Protein AF-A0A098EW86-F1 (afdb_monomer_lite)

Radius of gyration: 26.18 Å; chains: 1; bounding box: 49×59×63 Å

Sequence (153 aa):
MLSRKDEMKNWLLNEVCKADPGCDKKIRELILADKKLVKKINEIFYTYNPMNDIKKSIMDFLTENKIIIRTCKECGKKNVISSDDILEASCEDCLQPLLKRQVQKKTVSFHKESQENYEGKKCIYCGSPVAPFSNMVCPRCYQSNSLYSIRFT

Secondary structure (DSSP, 8-state):
---HHHHHHHHIIIIISTT-HHHHHHHHHHHHH-HHHHHHHHHHHTSSSTHHHHHHHHHHHHHHTTEEEEE-TTT--EEEEESTTTTT-B-TTT--BSS----------------------B-TTT--B--TT--S--TTT-----TT-----

Foldseek 3Di:
DDDPVRVLLCCCCCVVVVNAVVSSVVLVVVCVVPPVLVVVLVVLVPDDPSNVVNVVSSVVVCVVQQWDWFQAPPPRDIDTDHPVCLQPDADPPPRHRSDDPPPPPPPPPPDDDDPPPPPADAAPPPRHGDHPPPQAADPPPRHGPHPPPDDDD

Structure (mmCIF, N/CA/C/O backbone):
data_AF-A0A098EW86-F1
#
_entry.id   AF-A0A098EW86-F1
#
loop_
_atom_site.group_PDB
_atom_site.id
_atom_site.type_symbol
_atom_site.label_atom_id
_atom_site.label_alt_id
_atom_site.label_comp_id
_atom_site.label_asym_id
_atom_site.label_entity_id
_atom_site.label_seq_id
_atom_site.pdbx_PDB_ins_code
_atom_site.Cartn_x
_atom_site.Cartn_y
_atom_site.Cartn_z
_atom_site.occupancy
_atom_site.B_iso_or_equiv
_atom_site.auth_seq_id
_atom_site.auth_comp_id
_atom_site.auth_asym_id
_atom_site.auth_atom_id
_atom_site.pdbx_PDB_model_num
ATOM 1 N N . MET A 1 1 ? 21.375 -16.141 -2.638 1.00 55.19 1 MET A N 1
ATOM 2 C CA . MET A 1 1 ? 20.932 -14.781 -3.020 1.00 55.19 1 MET A CA 1
ATOM 3 C C . MET A 1 1 ? 19.434 -14.829 -3.265 1.00 55.19 1 MET A C 1
ATOM 5 O O . MET A 1 1 ? 18.997 -15.739 -3.957 1.00 55.19 1 MET A O 1
ATOM 9 N N . LEU A 1 2 ? 18.657 -13.917 -2.676 1.00 64.88 2 LEU A N 1
ATOM 10 C CA . LEU A 1 2 ? 17.241 -13.759 -3.032 1.00 64.88 2 LEU A CA 1
ATOM 11 C C . LEU A 1 2 ? 17.153 -13.251 -4.475 1.00 64.88 2 LEU A C 1
ATOM 13 O O . LEU A 1 2 ? 17.960 -12.412 -4.879 1.00 64.88 2 LEU A O 1
ATOM 17 N N . SER A 1 3 ? 16.204 -13.760 -5.262 1.00 83.88 3 SER A N 1
ATOM 18 C CA . SER A 1 3 ? 15.961 -13.182 -6.584 1.00 83.88 3 SER A CA 1
ATOM 19 C C . SER A 1 3 ? 15.426 -11.752 -6.428 1.00 83.88 3 SER A C 1
ATOM 21 O O . SER A 1 3 ? 14.778 -11.441 -5.429 1.00 83.88 3 SER A O 1
ATOM 23 N N . ARG A 1 4 ? 15.624 -10.878 -7.427 1.00 79.25 4 ARG A N 1
ATOM 24 C CA . ARG A 1 4 ? 15.053 -9.509 -7.413 1.00 79.25 4 ARG A CA 1
ATOM 25 C C . ARG A 1 4 ? 13.536 -9.516 -7.180 1.00 79.25 4 ARG A C 1
ATOM 27 O O . ARG A 1 4 ? 12.986 -8.645 -6.512 1.00 79.25 4 ARG A O 1
ATOM 34 N N . LYS A 1 5 ? 12.858 -10.543 -7.703 1.00 82.06 5 LYS A N 1
ATOM 35 C CA . LYS A 1 5 ? 11.430 -10.779 -7.480 1.00 82.06 5 LYS A CA 1
ATOM 36 C C . LYS A 1 5 ? 11.139 -11.031 -6.002 1.00 82.06 5 LYS A C 1
ATOM 38 O O . LYS A 1 5 ? 10.199 -10.448 -5.472 1.00 82.06 5 LYS A O 1
ATOM 43 N N . ASP A 1 6 ? 11.930 -11.867 -5.339 1.00 86.12 6 ASP A N 1
ATOM 44 C CA . ASP A 1 6 ? 11.746 -12.171 -3.918 1.00 86.12 6 ASP A CA 1
ATOM 45 C C . ASP A 1 6 ? 12.105 -10.980 -3.030 1.00 86.12 6 ASP A C 1
ATOM 47 O O . ASP A 1 6 ? 11.426 -10.742 -2.037 1.00 86.12 6 ASP A O 1
ATOM 51 N N . GLU A 1 7 ? 13.096 -10.176 -3.417 1.00 87.75 7 GLU A N 1
ATOM 52 C CA . GLU A 1 7 ? 13.424 -8.927 -2.727 1.00 87.75 7 GLU A CA 1
ATOM 53 C C . GLU A 1 7 ? 12.248 -7.940 -2.759 1.00 87.75 7 GLU A C 1
ATOM 55 O O . GLU A 1 7 ? 11.857 -7.409 -1.721 1.00 87.75 7 GLU A O 1
ATOM 60 N N . MET A 1 8 ? 11.625 -7.746 -3.926 1.00 88.19 8 MET A N 1
ATOM 61 C CA . MET A 1 8 ? 10.454 -6.876 -4.062 1.00 88.19 8 MET A CA 1
ATOM 62 C C . MET A 1 8 ? 9.258 -7.397 -3.262 1.00 88.19 8 MET A C 1
ATOM 64 O O . MET A 1 8 ? 8.591 -6.625 -2.573 1.00 88.19 8 MET A O 1
ATOM 68 N N . LYS A 1 9 ? 9.008 -8.712 -3.317 1.00 88.94 9 LYS A N 1
ATOM 69 C CA . LYS A 1 9 ? 7.946 -9.353 -2.534 1.00 88.94 9 LYS A CA 1
ATOM 70 C C . LYS A 1 9 ? 8.167 -9.183 -1.033 1.00 88.94 9 LYS A C 1
ATOM 72 O O . LYS A 1 9 ? 7.233 -8.820 -0.325 1.00 88.94 9 LYS A O 1
ATOM 77 N N . ASN A 1 10 ? 9.387 -9.439 -0.564 1.00 91.00 10 ASN A N 1
ATOM 78 C CA . ASN A 1 10 ? 9.746 -9.321 0.844 1.00 91.00 10 ASN A CA 1
ATOM 79 C C . ASN A 1 10 ? 9.660 -7.877 1.317 1.00 91.00 10 ASN A C 1
ATOM 81 O O . ASN A 1 10 ? 9.143 -7.627 2.400 1.00 91.00 10 ASN A O 1
ATOM 85 N N . TRP A 1 11 ? 10.124 -6.925 0.510 1.00 94.06 11 TRP A N 1
ATOM 86 C CA . TRP A 1 11 ? 9.995 -5.511 0.831 1.00 94.06 11 TRP A CA 1
ATOM 87 C C . TRP A 1 11 ? 8.524 -5.100 0.974 1.00 94.06 11 TRP A C 1
ATOM 89 O O . TRP A 1 11 ? 8.156 -4.528 1.996 1.00 94.06 11 TRP 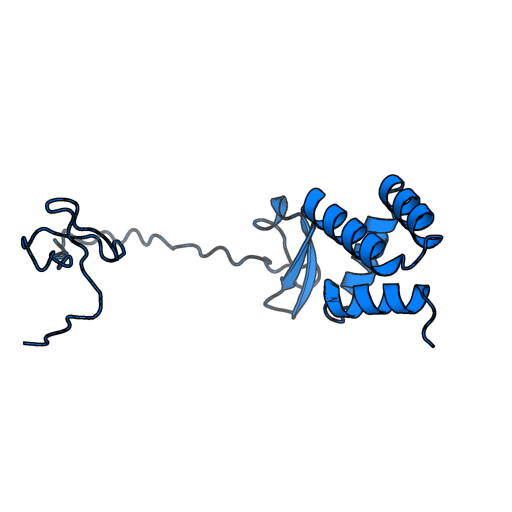A O 1
ATOM 99 N N . LEU A 1 12 ? 7.664 -5.435 0.007 1.00 92.88 12 LEU A N 1
ATOM 100 C CA . LEU A 1 12 ? 6.255 -5.039 0.058 1.00 92.88 12 LEU A CA 1
ATOM 101 C C . LEU A 1 12 ? 5.534 -5.657 1.265 1.00 92.88 12 LEU A C 1
ATOM 103 O O . LEU A 1 12 ? 4.820 -4.960 1.989 1.00 92.88 12 LEU A O 1
ATOM 107 N N . LEU A 1 13 ? 5.769 -6.946 1.523 1.00 92.31 13 LEU A N 1
ATOM 108 C CA . LEU A 1 13 ? 5.166 -7.647 2.651 1.00 92.31 13 LEU A CA 1
ATOM 109 C C . LEU A 1 13 ? 5.649 -7.080 3.992 1.00 92.31 13 LEU A C 1
ATOM 111 O O . LEU A 1 13 ? 4.830 -6.785 4.862 1.00 92.31 13 LEU A O 1
ATOM 115 N N . ASN A 1 14 ? 6.960 -6.918 4.171 1.00 91.62 14 ASN A N 1
ATOM 116 C CA . ASN A 1 14 ? 7.539 -6.594 5.475 1.00 91.62 14 ASN A CA 1
ATOM 117 C C . ASN A 1 14 ? 7.545 -5.092 5.767 1.00 91.62 14 ASN A C 1
ATOM 119 O O . ASN A 1 14 ? 7.206 -4.687 6.877 1.00 91.62 14 ASN A O 1
ATOM 123 N N . GLU A 1 15 ? 7.878 -4.253 4.786 1.00 91.12 15 GLU A N 1
ATOM 124 C CA . GLU A 1 15 ? 8.030 -2.814 5.010 1.00 91.12 15 GLU A CA 1
ATOM 125 C C . GLU A 1 15 ? 6.717 -2.056 4.869 1.00 91.12 15 GLU A C 1
ATOM 127 O O . GLU A 1 15 ? 6.406 -1.222 5.723 1.00 91.12 15 GLU A O 1
ATOM 132 N N . VAL A 1 16 ? 5.935 -2.365 3.832 1.00 90.69 16 VAL A N 1
ATOM 133 C CA . VAL A 1 16 ? 4.685 -1.652 3.527 1.00 90.69 16 VAL A CA 1
ATOM 134 C C . VAL A 1 16 ? 3.514 -2.298 4.260 1.00 90.69 16 VAL A C 1
ATOM 136 O O . VAL A 1 16 ? 2.810 -1.643 5.025 1.00 90.69 16 VAL A O 1
ATOM 139 N N . CYS A 1 17 ? 3.344 -3.610 4.099 1.00 90.06 17 CYS A N 1
ATOM 140 C CA . CYS A 1 17 ? 2.213 -4.343 4.670 1.00 90.06 17 CYS A CA 1
ATOM 141 C C . CYS A 1 17 ? 2.456 -4.796 6.118 1.00 90.06 17 CYS A C 1
ATOM 143 O O . CYS A 1 17 ? 1.547 -5.335 6.753 1.00 90.06 17 CYS A O 1
ATOM 145 N N . LYS A 1 18 ? 3.659 -4.577 6.670 1.00 90.69 18 LYS A N 1
ATOM 146 C CA . LYS A 1 18 ? 4.059 -4.949 8.041 1.00 90.69 18 LYS A CA 1
ATOM 147 C C . LYS A 1 18 ? 3.735 -6.412 8.387 1.00 90.69 18 LYS A C 1
ATOM 149 O O . LYS A 1 18 ? 3.107 -6.672 9.412 1.00 90.69 18 LYS A O 1
ATOM 154 N N . ALA A 1 19 ? 4.107 -7.334 7.500 1.00 89.50 19 ALA A N 1
ATOM 155 C CA . ALA A 1 19 ? 3.892 -8.781 7.588 1.00 89.50 19 ALA A CA 1
ATOM 156 C C . ALA A 1 19 ? 2.415 -9.238 7.594 1.00 89.50 19 ALA A C 1
ATOM 158 O O . ALA A 1 19 ? 2.096 -10.276 8.164 1.00 89.50 19 ALA A O 1
ATOM 159 N N . ASP A 1 20 ? 1.506 -8.487 6.958 1.00 89.62 20 ASP A N 1
ATOM 160 C CA . ASP A 1 20 ? 0.118 -8.921 6.722 1.00 89.62 20 ASP A CA 1
ATOM 161 C C . ASP A 1 20 ? -0.057 -9.423 5.271 1.00 89.62 20 ASP A C 1
ATOM 163 O O . ASP A 1 20 ? -0.022 -8.609 4.339 1.00 89.62 20 ASP A O 1
ATOM 167 N N . PRO A 1 21 ? -0.250 -10.741 5.051 1.00 89.69 21 PRO A N 1
ATOM 168 C CA . PRO A 1 21 ? -0.402 -11.310 3.710 1.00 89.69 21 PRO A CA 1
ATOM 169 C C . PRO A 1 21 ? -1.676 -10.867 2.979 1.00 89.69 21 PRO A C 1
ATOM 171 O O . PRO A 1 21 ? -1.682 -10.778 1.751 1.00 89.69 21 PRO A O 1
ATOM 174 N N . GLY A 1 22 ? -2.761 -10.587 3.709 1.00 90.00 22 GLY A N 1
ATOM 175 C CA . GLY A 1 22 ? -4.012 -10.111 3.118 1.00 90.00 22 GLY A CA 1
ATOM 176 C C . GLY A 1 22 ? -3.861 -8.693 2.571 1.00 90.00 22 GLY A C 1
ATOM 177 O O . GLY A 1 22 ? -4.331 -8.390 1.473 1.00 90.00 22 GLY A O 1
ATOM 178 N N . CYS A 1 23 ? -3.135 -7.849 3.305 1.00 91.31 23 CYS A N 1
ATOM 179 C CA . CYS A 1 23 ? -2.739 -6.520 2.854 1.00 91.31 23 CYS A CA 1
ATOM 180 C C . CYS A 1 23 ? -1.818 -6.586 1.622 1.00 91.31 23 CYS A C 1
ATOM 182 O O . CYS A 1 23 ? -2.082 -5.895 0.638 1.00 91.31 23 CYS A O 1
ATOM 184 N N . ASP A 1 24 ? -0.789 -7.446 1.634 1.00 91.94 24 ASP A N 1
ATOM 185 C CA . ASP A 1 24 ? 0.124 -7.628 0.488 1.00 91.94 24 ASP A CA 1
ATOM 186 C C . ASP A 1 24 ? -0.632 -8.036 -0.779 1.00 91.94 24 ASP A C 1
ATOM 188 O O . ASP A 1 24 ? -0.422 -7.447 -1.841 1.00 91.94 24 ASP A O 1
ATOM 192 N N . LYS A 1 25 ? -1.573 -8.980 -0.661 1.00 92.94 25 LYS A N 1
ATOM 193 C CA . LYS A 1 25 ? -2.402 -9.416 -1.788 1.00 92.94 25 LYS 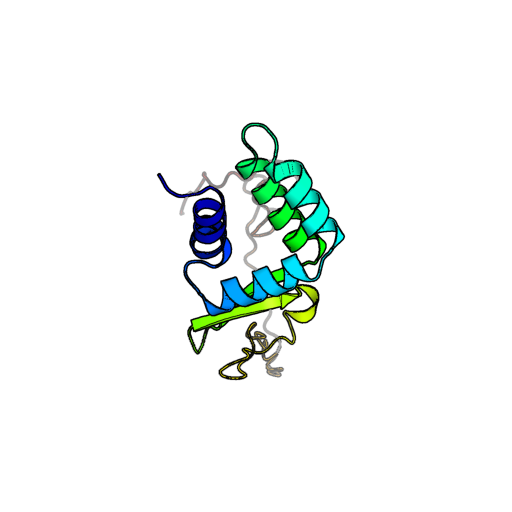A CA 1
ATOM 194 C C . LYS A 1 25 ? -3.181 -8.252 -2.409 1.00 92.94 25 LYS A C 1
ATOM 196 O O . LYS A 1 25 ? -3.093 -8.051 -3.618 1.00 92.94 25 LYS A O 1
ATOM 201 N N . LYS A 1 26 ? -3.875 -7.450 -1.597 1.00 93.25 26 LYS A N 1
ATOM 202 C CA . LYS A 1 26 ? -4.671 -6.311 -2.089 1.00 93.25 26 LYS A CA 1
ATOM 203 C C . LYS A 1 26 ? -3.831 -5.224 -2.734 1.00 93.25 26 LYS A C 1
ATOM 205 O O . LYS A 1 26 ? -4.178 -4.730 -3.800 1.00 93.25 26 LYS A O 1
ATOM 210 N N . ILE A 1 27 ? -2.714 -4.855 -2.108 1.00 93.12 27 ILE A N 1
ATOM 211 C CA . ILE A 1 27 ? -1.821 -3.839 -2.673 1.00 93.12 27 ILE A CA 1
ATOM 212 C C . ILE A 1 27 ? -1.289 -4.303 -4.033 1.00 93.12 27 ILE A C 1
ATOM 214 O O . ILE A 1 27 ? -1.233 -3.515 -4.973 1.00 93.12 27 ILE A O 1
ATOM 218 N N . ARG A 1 28 ? -0.964 -5.592 -4.185 1.00 93.62 28 ARG A N 1
ATOM 219 C CA . ARG A 1 28 ? -0.552 -6.143 -5.484 1.00 93.62 28 ARG A CA 1
ATOM 220 C C . ARG A 1 28 ? -1.663 -6.134 -6.515 1.00 93.62 28 ARG A C 1
ATOM 222 O O . ARG A 1 28 ? -1.379 -5.834 -7.667 1.00 93.62 28 ARG A O 1
ATOM 229 N N . GLU A 1 29 ? -2.892 -6.455 -6.129 1.00 94.62 29 GLU A N 1
ATOM 230 C CA . GLU A 1 29 ? -4.050 -6.367 -7.025 1.00 94.62 29 GLU A CA 1
ATOM 231 C C . GLU A 1 29 ? -4.239 -4.932 -7.537 1.00 94.62 29 GLU A C 1
ATOM 233 O O . GLU A 1 29 ? -4.400 -4.739 -8.741 1.00 94.62 29 GLU A O 1
ATOM 238 N N . LEU A 1 30 ? -4.101 -3.926 -6.664 1.00 94.00 30 LEU A N 1
ATOM 239 C CA . LEU A 1 30 ? -4.155 -2.509 -7.045 1.00 94.00 30 LEU A CA 1
ATOM 240 C C . LEU A 1 30 ? -3.017 -2.116 -7.996 1.00 94.00 30 LEU A C 1
ATOM 242 O O . LEU A 1 30 ? -3.263 -1.483 -9.020 1.00 94.00 30 LEU A O 1
ATOM 246 N N . ILE A 1 31 ? -1.781 -2.531 -7.698 1.00 93.69 31 ILE A N 1
ATOM 247 C CA . ILE A 1 31 ? -0.622 -2.274 -8.567 1.00 93.69 31 ILE A CA 1
ATOM 248 C C . ILE A 1 31 ? -0.825 -2.920 -9.942 1.00 93.69 31 ILE A C 1
ATOM 250 O O . ILE A 1 31 ? -0.576 -2.279 -10.956 1.00 93.69 3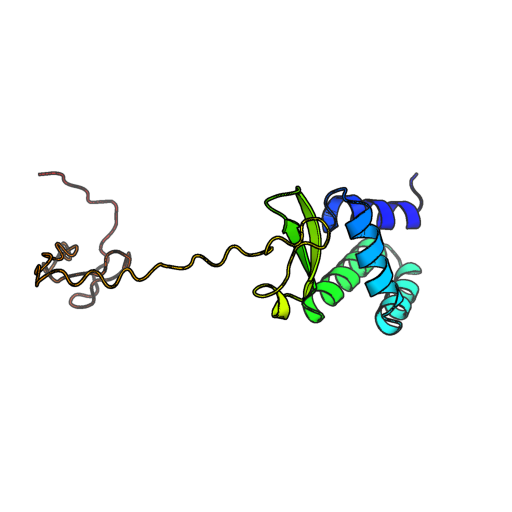1 ILE A O 1
ATOM 254 N N . LEU A 1 32 ? -1.273 -4.179 -9.992 1.00 94.06 32 LEU A N 1
ATOM 255 C CA . LEU A 1 32 ? -1.474 -4.919 -11.242 1.00 94.06 32 LEU A CA 1
ATOM 256 C C . LEU A 1 32 ? -2.639 -4.373 -12.077 1.00 94.06 32 LEU A C 1
ATOM 258 O O . LEU A 1 32 ? -2.619 -4.512 -13.302 1.00 94.06 32 LEU A O 1
ATOM 262 N N . ALA A 1 33 ? -3.635 -3.756 -11.438 1.00 94.06 33 ALA A N 1
ATOM 263 C CA . ALA A 1 33 ? -4.725 -3.079 -12.129 1.00 94.06 33 ALA A CA 1
ATOM 264 C C . ALA A 1 33 ? -4.251 -1.805 -12.856 1.00 94.06 33 ALA A C 1
ATOM 266 O O . ALA A 1 33 ? -4.761 -1.493 -13.938 1.00 94.06 33 ALA A O 1
ATOM 267 N N . ASP A 1 34 ? -3.244 -1.100 -12.326 1.00 93.94 34 ASP A N 1
ATOM 268 C CA . ASP A 1 34 ? -2.658 0.072 -12.979 1.00 93.94 34 ASP A CA 1
ATOM 269 C C . ASP A 1 34 ? -1.623 -0.323 -14.047 1.00 93.94 34 ASP A C 1
ATOM 271 O O . ASP A 1 34 ? -0.424 -0.500 -13.806 1.00 93.94 34 ASP A O 1
ATOM 275 N N . LYS A 1 35 ? -2.089 -0.401 -15.298 1.00 94.56 35 LYS A N 1
ATOM 276 C CA . LYS A 1 35 ? -1.242 -0.744 -16.451 1.00 94.56 35 LYS A CA 1
ATOM 277 C C . LYS A 1 35 ? -0.077 0.230 -16.671 1.00 94.56 35 LYS A C 1
ATOM 279 O O . LYS A 1 35 ? 0.952 -0.189 -17.204 1.00 94.56 35 LYS A O 1
ATOM 284 N N . LYS A 1 36 ? -0.220 1.514 -16.312 1.00 94.88 36 LYS A N 1
ATOM 285 C CA . LYS A 1 36 ? 0.841 2.519 -16.508 1.00 94.88 36 LYS A CA 1
ATOM 286 C C . LYS A 1 36 ? 1.967 2.291 -15.510 1.00 94.88 36 LYS A C 1
ATOM 288 O O . LYS A 1 36 ? 3.130 2.259 -15.912 1.00 94.88 36 LYS A O 1
ATOM 293 N N . LEU A 1 37 ? 1.624 2.068 -14.243 1.00 94.44 37 LEU A N 1
ATOM 294 C CA . LEU A 1 37 ? 2.587 1.724 -13.207 1.00 94.44 37 LEU A CA 1
ATOM 295 C C . LEU A 1 37 ? 3.295 0.409 -13.533 1.00 94.44 37 LEU A C 1
ATOM 297 O O . LEU A 1 37 ? 4.520 0.361 -13.480 1.00 94.44 37 LEU A O 1
ATOM 301 N N . VAL A 1 38 ? 2.558 -0.636 -13.924 1.00 93.69 38 VAL A N 1
ATOM 302 C CA . VAL A 1 38 ? 3.157 -1.930 -14.300 1.00 93.69 38 VAL A CA 1
ATOM 303 C C . VAL A 1 38 ? 4.156 -1.764 -15.442 1.00 93.69 38 VAL A C 1
ATOM 305 O O . VAL A 1 38 ? 5.265 -2.293 -15.367 1.00 93.69 38 VAL A O 1
ATOM 308 N N . LYS A 1 39 ? 3.801 -0.997 -16.481 1.00 92.44 39 LYS A N 1
ATOM 309 C CA . LYS A 1 39 ? 4.719 -0.695 -17.584 1.00 92.44 39 LYS A CA 1
ATOM 310 C C . LYS A 1 39 ? 5.984 0.011 -17.081 1.00 92.44 39 LYS A C 1
ATOM 312 O O . LYS A 1 39 ? 7.079 -0.447 -17.392 1.00 92.44 39 LYS A O 1
ATOM 317 N N . LYS A 1 40 ? 5.837 1.050 -16.253 1.00 92.00 40 LYS A N 1
ATOM 318 C CA . LYS A 1 40 ? 6.960 1.793 -15.658 1.00 92.00 40 LYS A CA 1
ATOM 319 C C . LYS A 1 40 ? 7.861 0.893 -14.804 1.00 92.00 40 LYS A C 1
ATOM 321 O O . LYS A 1 40 ? 9.078 0.946 -14.935 1.00 92.00 40 LYS A O 1
ATOM 326 N N . ILE A 1 41 ? 7.282 0.035 -13.961 1.00 92.12 41 ILE A N 1
ATOM 327 C CA . ILE A 1 41 ? 8.035 -0.930 -13.144 1.00 92.12 41 ILE A CA 1
ATOM 328 C C . ILE A 1 41 ? 8.822 -1.888 -14.039 1.00 92.12 41 ILE A C 1
ATOM 330 O O . ILE A 1 41 ? 9.997 -2.125 -13.771 1.00 92.12 41 ILE A O 1
ATOM 334 N N . ASN A 1 42 ? 8.206 -2.414 -15.101 1.00 90.38 42 ASN A N 1
ATOM 335 C CA . ASN A 1 42 ? 8.878 -3.317 -16.033 1.00 90.38 42 ASN A CA 1
ATOM 336 C C . ASN A 1 42 ? 10.041 -2.631 -16.759 1.00 90.38 42 ASN A C 1
ATOM 338 O O . ASN A 1 42 ? 11.098 -3.236 -16.890 1.00 90.38 42 ASN A O 1
ATOM 342 N N . GLU A 1 43 ? 9.879 -1.377 -17.189 1.00 90.69 43 GLU A N 1
ATOM 343 C CA . GLU A 1 43 ? 10.959 -0.590 -17.802 1.00 90.69 43 GLU A CA 1
ATOM 344 C C . GLU A 1 43 ? 12.130 -0.389 -16.829 1.00 90.69 43 GLU A C 1
ATOM 346 O O . GLU A 1 43 ? 13.282 -0.632 -17.190 1.00 90.69 43 GLU A O 1
ATOM 351 N N . ILE A 1 44 ? 11.838 -0.029 -15.574 1.00 91.62 44 ILE A N 1
ATOM 352 C CA . ILE A 1 44 ? 12.857 0.141 -14.531 1.00 91.62 44 ILE A CA 1
ATOM 353 C C . ILE A 1 44 ? 13.525 -1.196 -14.199 1.00 91.62 44 ILE A C 1
ATOM 355 O O . ILE A 1 44 ? 14.724 -1.233 -13.976 1.00 91.62 44 ILE A O 1
ATOM 359 N N . PHE A 1 45 ? 12.800 -2.315 -14.188 1.00 88.50 45 PHE A N 1
ATOM 360 C CA . PHE A 1 45 ? 13.331 -3.614 -13.759 1.00 88.50 45 PHE A CA 1
ATOM 361 C C . PHE A 1 45 ? 14.587 -4.066 -14.529 1.00 88.50 45 PHE A C 1
ATOM 363 O O . PHE A 1 45 ? 15.425 -4.793 -13.979 1.00 88.50 45 PHE A O 1
ATOM 370 N N . TYR A 1 46 ? 14.735 -3.615 -15.778 1.00 83.25 46 TYR A N 1
ATOM 371 C CA . TYR A 1 46 ? 15.876 -3.919 -16.641 1.00 83.25 46 TYR A CA 1
ATOM 372 C C . TYR A 1 46 ? 17.060 -2.942 -16.506 1.00 83.25 46 TYR A C 1
ATOM 374 O O . TYR A 1 46 ? 18.084 -3.154 -17.154 1.00 83.25 46 TYR A O 1
ATOM 382 N N . THR A 1 47 ? 16.974 -1.908 -15.663 1.00 86.06 47 THR A N 1
ATOM 383 C CA . THR A 1 47 ? 18.058 -0.932 -15.454 1.00 86.06 47 THR A CA 1
ATOM 384 C C . THR A 1 47 ? 19.081 -1.388 -14.400 1.00 86.06 47 THR A C 1
ATOM 386 O O . THR A 1 47 ? 18.942 -2.432 -13.749 1.00 86.06 47 THR A O 1
ATOM 389 N N . TYR A 1 48 ? 20.162 -0.613 -14.244 1.00 76.19 48 TYR A N 1
ATOM 390 C CA . TYR A 1 48 ? 21.171 -0.833 -13.208 1.00 76.19 48 TYR A CA 1
ATOM 391 C C . TYR A 1 48 ? 20.657 -0.340 -11.845 1.00 76.19 48 TYR A C 1
ATOM 393 O O . TYR A 1 48 ? 20.343 0.834 -11.689 1.00 76.19 48 TYR A O 1
ATOM 401 N N . ASN A 1 49 ? 20.607 -1.238 -10.856 1.00 78.25 49 ASN A N 1
ATOM 402 C CA . ASN A 1 49 ? 20.066 -1.003 -9.507 1.00 78.25 49 ASN A CA 1
ATOM 403 C C . ASN A 1 49 ? 18.577 -0.564 -9.457 1.00 78.25 49 ASN A C 1
ATOM 405 O O . ASN A 1 49 ? 18.242 0.483 -8.904 1.00 78.25 49 ASN A O 1
ATOM 409 N N . PRO A 1 50 ? 17.652 -1.393 -9.972 1.00 87.12 50 PRO A N 1
ATOM 410 C CA . PRO A 1 50 ? 16.268 -0.990 -10.232 1.00 87.12 50 PRO A CA 1
A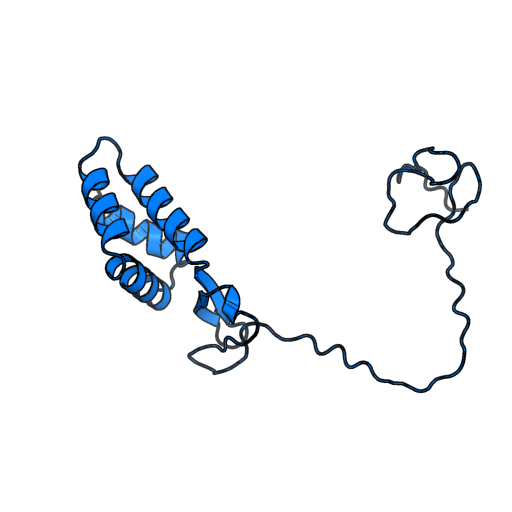TOM 411 C C . PRO A 1 50 ? 15.397 -0.871 -8.971 1.00 87.12 50 PRO A C 1
ATOM 413 O O . PRO A 1 50 ? 14.305 -0.306 -9.001 1.00 87.12 50 PRO A O 1
ATOM 416 N N . MET A 1 51 ? 15.844 -1.441 -7.847 1.00 89.62 51 MET A N 1
ATOM 417 C CA . MET A 1 51 ? 14.986 -1.660 -6.682 1.00 89.62 51 MET A CA 1
ATOM 418 C C . MET A 1 51 ? 14.520 -0.361 -6.030 1.00 89.62 51 MET A C 1
ATOM 420 O O . MET A 1 51 ? 13.358 -0.268 -5.645 1.00 89.62 51 MET A O 1
ATOM 424 N N . ASN A 1 52 ? 15.387 0.644 -5.912 1.00 91.19 52 ASN A N 1
ATOM 425 C CA . ASN A 1 52 ? 15.018 1.906 -5.269 1.00 91.19 52 ASN A CA 1
ATOM 426 C C . ASN A 1 52 ? 13.969 2.674 -6.083 1.00 91.19 52 ASN A C 1
ATOM 428 O O . ASN A 1 52 ? 12.994 3.169 -5.520 1.00 91.19 52 ASN A O 1
ATOM 432 N N . ASP A 1 53 ? 14.120 2.694 -7.405 1.00 92.12 53 ASP A N 1
ATOM 433 C CA . ASP A 1 53 ? 13.211 3.402 -8.306 1.00 92.12 53 ASP A CA 1
ATOM 434 C C . ASP A 1 53 ? 11.849 2.705 -8.425 1.00 92.12 53 ASP A C 1
ATOM 436 O O . ASP A 1 53 ? 10.810 3.371 -8.490 1.00 92.12 53 ASP A O 1
ATOM 440 N N . ILE A 1 54 ? 11.828 1.366 -8.380 1.00 92.75 54 ILE A N 1
ATOM 441 C CA . ILE A 1 54 ? 10.582 0.590 -8.301 1.00 92.75 54 ILE A CA 1
ATOM 442 C C . ILE A 1 54 ? 9.862 0.874 -6.982 1.00 92.75 54 ILE A C 1
ATOM 444 O O . ILE A 1 54 ? 8.672 1.190 -6.995 1.00 92.75 54 ILE A O 1
ATOM 448 N N . LYS A 1 55 ? 10.575 0.800 -5.847 1.00 94.50 55 LYS A N 1
ATOM 449 C CA . LYS A 1 55 ? 10.008 1.088 -4.519 1.00 94.50 55 LYS A CA 1
ATOM 450 C C . LYS A 1 55 ? 9.401 2.485 -4.481 1.00 94.50 55 LYS A C 1
ATOM 452 O O . LYS A 1 55 ? 8.259 2.638 -4.056 1.00 94.50 55 LYS A O 1
ATOM 457 N N . LYS A 1 56 ? 10.136 3.481 -4.983 1.00 94.62 56 LYS A N 1
ATOM 458 C CA . LYS A 1 56 ? 9.656 4.859 -5.095 1.00 94.62 56 LYS A CA 1
ATOM 459 C C . LYS A 1 56 ? 8.403 4.944 -5.967 1.00 94.62 56 LYS A C 1
ATOM 461 O O . LYS A 1 56 ? 7.399 5.465 -5.510 1.00 94.62 56 LYS A O 1
ATOM 466 N N . SER A 1 57 ? 8.417 4.345 -7.158 1.00 93.81 57 SER A N 1
ATOM 467 C CA . SER A 1 57 ? 7.261 4.367 -8.067 1.00 93.81 57 SER A CA 1
ATOM 468 C C . SER A 1 57 ? 6.001 3.744 -7.455 1.00 93.81 57 SER A C 1
ATOM 470 O O . SER A 1 57 ? 4.906 4.251 -7.676 1.00 93.81 57 SER A O 1
ATOM 472 N N . ILE A 1 58 ? 6.142 2.669 -6.672 1.00 94.25 58 ILE A N 1
ATOM 473 C CA . ILE A 1 58 ? 5.018 2.053 -5.952 1.00 94.25 58 ILE A CA 1
ATOM 474 C C . ILE A 1 58 ? 4.513 2.978 -4.837 1.00 94.25 58 ILE A C 1
ATOM 476 O O . ILE A 1 58 ? 3.308 3.163 -4.703 1.00 94.25 58 ILE A O 1
ATOM 480 N N . MET A 1 59 ? 5.408 3.570 -4.042 1.00 95.06 59 MET A N 1
ATOM 481 C CA . MET A 1 59 ? 5.016 4.476 -2.955 1.00 95.06 59 MET A CA 1
ATOM 482 C C . MET A 1 59 ? 4.361 5.762 -3.469 1.00 95.06 59 MET A C 1
ATOM 484 O O . MET A 1 59 ? 3.372 6.212 -2.886 1.00 95.06 59 MET A O 1
ATOM 488 N N . ASP A 1 60 ? 4.871 6.314 -4.570 1.00 95.44 60 ASP A N 1
ATOM 489 C CA . ASP A 1 60 ? 4.287 7.467 -5.255 1.00 95.44 60 ASP A CA 1
ATOM 490 C C . ASP A 1 60 ? 2.865 7.121 -5.718 1.00 95.44 60 ASP A C 1
ATOM 492 O O . ASP A 1 60 ? 1.925 7.826 -5.365 1.00 95.44 60 ASP A O 1
ATOM 496 N N . PHE A 1 61 ? 2.671 5.970 -6.377 1.00 95.62 61 PHE A N 1
ATOM 497 C CA . PHE A 1 61 ? 1.343 5.496 -6.783 1.00 95.62 61 PHE A CA 1
ATOM 498 C C . PHE A 1 61 ? 0.366 5.368 -5.608 1.00 95.62 61 PHE A C 1
ATOM 500 O O . PHE A 1 61 ? -0.776 5.821 -5.710 1.00 95.62 61 PHE A O 1
ATOM 507 N N . LEU A 1 62 ? 0.791 4.763 -4.493 1.00 93.19 62 LEU A N 1
ATOM 508 C CA . LEU A 1 62 ? -0.063 4.630 -3.309 1.00 93.19 62 LEU A CA 1
ATOM 509 C C . LEU A 1 62 ? -0.451 6.004 -2.752 1.00 93.19 62 LEU A C 1
ATOM 511 O O . LEU A 1 62 ? -1.601 6.206 -2.374 1.00 93.19 62 LEU A O 1
ATOM 515 N N . THR A 1 63 ? 0.482 6.955 -2.750 1.00 92.75 63 THR A N 1
ATOM 516 C CA . THR A 1 63 ? 0.252 8.320 -2.258 1.00 92.75 63 THR A CA 1
ATOM 517 C C . THR A 1 63 ? -0.676 9.108 -3.183 1.00 92.75 63 THR A C 1
ATOM 519 O O . THR A 1 63 ? -1.629 9.724 -2.712 1.00 92.75 63 THR A O 1
ATOM 522 N N . GLU A 1 64 ? -0.444 9.055 -4.496 1.00 93.00 64 GLU A N 1
ATOM 523 C CA . GLU A 1 64 ? -1.250 9.733 -5.521 1.00 93.00 64 GLU A CA 1
ATOM 524 C C . GLU A 1 64 ? -2.697 9.231 -5.537 1.00 93.00 64 GLU A C 1
ATOM 526 O O . GLU A 1 64 ? -3.630 10.026 -5.641 1.00 93.00 64 GLU A O 1
ATOM 531 N N . ASN A 1 65 ? -2.894 7.922 -5.359 1.00 91.19 65 ASN A N 1
ATOM 532 C CA . ASN A 1 65 ? -4.221 7.309 -5.252 1.00 91.19 65 ASN A CA 1
ATOM 533 C C . ASN A 1 65 ? -4.789 7.361 -3.830 1.00 91.19 65 ASN A C 1
ATOM 535 O O . ASN A 1 65 ? -5.828 6.758 -3.564 1.00 91.19 65 ASN A O 1
ATOM 539 N N . LYS A 1 66 ? -4.111 8.063 -2.911 1.00 92.12 66 LYS A N 1
ATOM 540 C CA . LYS A 1 66 ? -4.528 8.238 -1.518 1.00 92.12 66 LYS A CA 1
ATOM 541 C C . LYS A 1 66 ? -4.786 6.918 -0.782 1.00 92.12 66 LYS A C 1
ATOM 543 O O . LYS A 1 66 ? -5.599 6.854 0.136 1.00 92.12 66 LYS A O 1
ATOM 548 N N . ILE A 1 67 ? -4.103 5.848 -1.170 1.00 92.00 67 ILE A N 1
ATOM 549 C CA . ILE A 1 67 ? -4.257 4.527 -0.569 1.00 92.00 67 ILE A CA 1
ATOM 550 C C . ILE A 1 67 ? -3.513 4.510 0.765 1.00 92.00 67 ILE A C 1
ATOM 552 O O . ILE A 1 67 ? -2.305 4.740 0.830 1.00 92.00 6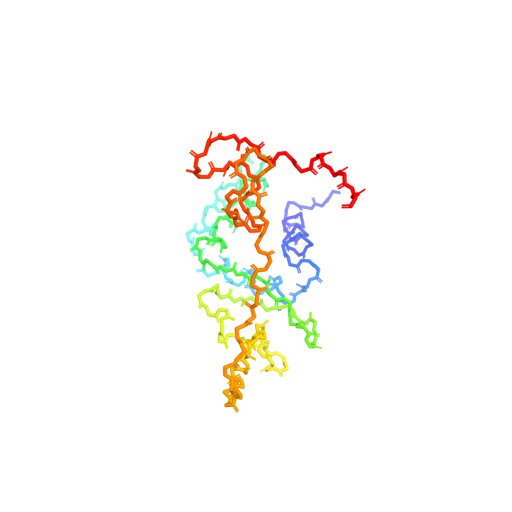7 ILE A O 1
ATOM 556 N N . ILE A 1 68 ? -4.227 4.182 1.838 1.00 91.81 68 ILE A N 1
ATOM 557 C CA . ILE A 1 68 ? -3.680 4.049 3.186 1.00 91.81 68 ILE A CA 1
ATOM 558 C C . ILE A 1 68 ? -3.957 2.655 3.750 1.00 91.81 68 ILE A C 1
ATOM 560 O O . ILE A 1 68 ? -4.960 2.010 3.441 1.00 91.81 68 ILE A O 1
ATOM 564 N N . ILE A 1 69 ? -3.062 2.195 4.624 1.00 92.31 69 ILE A N 1
ATOM 565 C CA . ILE A 1 69 ? -3.211 0.929 5.345 1.00 92.31 69 ILE A CA 1
ATOM 566 C C . ILE A 1 69 ? -3.576 1.247 6.793 1.00 92.31 69 ILE A C 1
ATOM 568 O O . ILE A 1 69 ? -2.785 1.840 7.529 1.00 92.31 69 ILE A O 1
ATOM 572 N N . ARG A 1 70 ? -4.772 0.836 7.226 1.00 89.56 70 ARG A N 1
ATOM 573 C CA . ARG A 1 70 ? -5.272 1.062 8.587 1.00 89.56 70 ARG A CA 1
ATOM 574 C C . ARG A 1 70 ? -5.522 -0.261 9.304 1.00 89.56 70 ARG A C 1
ATOM 576 O O . ARG A 1 70 ? -6.368 -1.062 8.913 1.00 89.56 70 ARG A O 1
ATOM 583 N N . THR A 1 71 ? -4.828 -0.464 10.416 1.00 90.69 71 THR A N 1
ATOM 584 C CA . THR A 1 71 ? -5.101 -1.563 11.348 1.00 90.69 71 THR A CA 1
ATOM 585 C C . THR A 1 71 ? -6.412 -1.320 12.097 1.00 90.69 71 THR A C 1
ATOM 587 O O . THR A 1 71 ? -6.572 -0.275 12.736 1.00 90.69 71 THR A O 1
ATOM 590 N N . CYS A 1 72 ? -7.341 -2.272 12.053 1.00 88.25 72 CYS A N 1
ATOM 591 C CA . CYS A 1 72 ? -8.543 -2.251 12.875 1.00 88.25 72 CYS A CA 1
ATOM 592 C C . CYS A 1 72 ? -8.161 -2.390 14.351 1.00 88.25 72 CYS A C 1
ATOM 594 O O . CYS A 1 72 ? -7.390 -3.274 14.716 1.00 88.25 72 CYS A O 1
ATOM 596 N N . LYS A 1 73 ? -8.698 -1.518 15.209 1.00 88.88 73 LYS A N 1
ATOM 597 C CA . LYS A 1 73 ? -8.390 -1.539 16.648 1.00 88.88 73 LYS A CA 1
ATOM 598 C C . LYS A 1 73 ? -9.046 -2.704 17.390 1.00 88.88 73 LYS A C 1
ATOM 600 O O . LYS A 1 73 ? -8.580 -3.041 18.467 1.00 88.88 73 LYS A O 1
ATOM 605 N N . GLU A 1 74 ? -10.103 -3.280 16.824 1.00 88.75 74 GLU A N 1
ATOM 606 C CA . GLU A 1 74 ? -10.898 -4.321 17.481 1.00 88.75 74 GLU A CA 1
ATOM 607 C C . GLU A 1 74 ? -10.372 -5.724 17.147 1.00 88.75 74 GLU A C 1
ATOM 609 O O . GLU A 1 74 ? -10.105 -6.508 18.048 1.00 88.75 74 GLU A O 1
ATOM 614 N N . CYS A 1 75 ? -10.156 -6.036 15.861 1.00 87.81 75 CYS A N 1
ATOM 615 C CA . CYS A 1 75 ? -9.681 -7.361 15.431 1.00 87.81 75 CYS A CA 1
ATOM 616 C C . CYS A 1 75 ? -8.206 -7.407 14.993 1.00 87.81 75 CYS A C 1
ATOM 618 O O . CYS A 1 75 ? -7.699 -8.475 14.670 1.00 87.81 75 CYS A O 1
ATOM 620 N N . GLY A 1 76 ? -7.508 -6.268 14.919 1.00 85.94 76 GLY A N 1
ATOM 621 C CA . GLY A 1 76 ? -6.102 -6.208 14.492 1.00 85.94 76 GLY A CA 1
ATOM 622 C C . GLY A 1 76 ? -5.853 -6.382 12.985 1.00 85.94 76 GLY A C 1
ATOM 623 O O . GLY A 1 76 ? -4.726 -6.177 12.537 1.00 85.94 76 GLY A O 1
ATOM 624 N N . LYS A 1 77 ? -6.875 -6.700 12.178 1.00 88.56 77 LYS A N 1
ATOM 625 C CA . LYS A 1 77 ? -6.749 -6.847 10.715 1.00 88.56 77 LYS A CA 1
ATOM 626 C C . LYS A 1 77 ? -6.342 -5.531 10.052 1.00 88.56 77 LYS A C 1
ATOM 628 O O . LYS A 1 77 ? -6.879 -4.474 10.401 1.00 88.56 77 LYS A O 1
ATOM 633 N N . LYS A 1 78 ? -5.445 -5.572 9.063 1.00 90.44 78 LYS A N 1
ATOM 634 C CA . LYS A 1 78 ? -5.111 -4.393 8.250 1.00 90.44 78 LYS A CA 1
ATOM 635 C C . LYS A 1 78 ? -6.064 -4.252 7.070 1.00 90.44 78 LYS A C 1
ATOM 637 O O . LYS A 1 78 ? -6.342 -5.206 6.350 1.00 90.44 78 LYS A O 1
ATOM 642 N N . ASN A 1 79 ? -6.557 -3.037 6.875 1.00 90.62 79 ASN A N 1
ATOM 643 C CA . ASN A 1 79 ? -7.500 -2.688 5.822 1.00 90.62 79 ASN A CA 1
ATOM 644 C C . ASN A 1 79 ? -6.813 -1.696 4.885 1.00 90.62 79 ASN A C 1
ATOM 646 O O . ASN A 1 79 ? -6.193 -0.739 5.351 1.00 90.62 79 ASN A O 1
ATOM 650 N N . VAL A 1 80 ? -6.903 -1.956 3.585 1.00 93.12 80 VAL A N 1
ATOM 651 C CA . VAL A 1 80 ? -6.388 -1.081 2.528 1.00 93.12 80 VAL A CA 1
ATOM 652 C C . VAL A 1 80 ? -7.566 -0.242 2.058 1.00 93.12 80 VAL A C 1
ATOM 654 O O . VAL A 1 80 ? -8.525 -0.802 1.537 1.00 93.12 80 VAL A O 1
ATOM 657 N N . ILE A 1 81 ? -7.528 1.065 2.300 1.00 92.56 81 ILE A N 1
ATOM 658 C CA . ILE A 1 81 ? -8.650 1.975 2.035 1.00 92.56 81 ILE A CA 1
ATOM 659 C C . ILE A 1 81 ? -8.149 3.264 1.384 1.00 92.56 81 ILE A C 1
ATOM 661 O O . ILE A 1 81 ? -6.976 3.611 1.526 1.00 92.56 81 ILE A O 1
ATOM 665 N N . SER A 1 82 ? -9.034 3.990 0.704 1.00 90.75 82 SER A N 1
ATOM 666 C CA . SER A 1 82 ? -8.756 5.372 0.308 1.00 90.75 82 SER A CA 1
ATOM 667 C C . SER A 1 82 ? -8.770 6.277 1.541 1.00 90.75 82 SER A C 1
ATOM 669 O O . SER A 1 82 ? -9.587 6.098 2.449 1.00 90.75 82 SER A O 1
ATOM 671 N N . SER A 1 83 ? -7.886 7.272 1.584 1.00 86.94 83 SER A N 1
ATOM 672 C CA . SER A 1 83 ? -7.883 8.271 2.652 1.00 86.94 83 SER A CA 1
ATOM 673 C C . SER A 1 83 ? -9.154 9.107 2.652 1.00 86.94 83 SER A C 1
ATOM 675 O O . SER A 1 83 ? -9.553 9.583 3.710 1.00 86.94 83 SER A O 1
ATOM 677 N N . ASP A 1 84 ? -9.776 9.290 1.485 1.00 87.69 84 ASP A N 1
ATOM 678 C CA . ASP A 1 84 ? -11.019 10.054 1.355 1.00 87.69 84 ASP A CA 1
ATOM 679 C C . ASP A 1 84 ? -12.177 9.351 2.090 1.00 87.69 84 ASP A C 1
ATOM 681 O O . ASP A 1 84 ? -13.009 10.009 2.710 1.00 87.69 84 ASP A O 1
ATOM 685 N N . ASP A 1 85 ? -12.149 8.016 2.150 1.00 87.62 85 ASP A N 1
ATOM 686 C CA . ASP A 1 85 ? -13.200 7.202 2.768 1.00 87.62 85 ASP A CA 1
ATOM 687 C C . ASP A 1 85 ? -12.939 6.907 4.255 1.00 87.62 85 ASP A C 1
ATOM 689 O O . ASP A 1 85 ? -13.723 6.221 4.911 1.00 87.62 85 ASP A O 1
ATOM 693 N N . ILE A 1 86 ? -11.845 7.410 4.841 1.00 85.81 86 ILE A N 1
ATOM 694 C CA . ILE A 1 86 ? -11.390 7.001 6.185 1.00 85.81 86 ILE A CA 1
ATOM 695 C C . ILE A 1 86 ? -12.434 7.221 7.293 1.00 85.81 86 ILE A C 1
ATOM 697 O O . ILE A 1 86 ? -12.452 6.490 8.285 1.00 85.81 86 ILE A O 1
ATOM 701 N N . LEU A 1 87 ? -13.292 8.234 7.144 1.00 84.25 87 LEU A N 1
ATOM 702 C CA . LEU A 1 87 ? -14.315 8.604 8.129 1.00 84.25 87 LEU A CA 1
ATOM 703 C C . LEU A 1 87 ? -15.527 7.666 8.138 1.00 84.25 87 LEU A C 1
ATOM 705 O O . LEU A 1 87 ? -16.296 7.687 9.106 1.00 84.25 87 LEU A O 1
ATOM 709 N N . GLU A 1 88 ? -15.715 6.907 7.062 1.00 87.19 88 GLU A N 1
ATOM 710 C CA . GLU A 1 88 ? -16.853 6.010 6.831 1.00 87.19 88 GLU A CA 1
ATOM 711 C C . GLU A 1 88 ? -16.403 4.547 6.714 1.00 87.19 88 GLU A C 1
ATOM 713 O O . GLU A 1 88 ? -17.190 3.624 6.933 1.00 87.19 88 GLU A O 1
ATOM 718 N N . ALA A 1 89 ? -15.115 4.329 6.445 1.00 88.25 89 ALA A N 1
ATOM 719 C CA . ALA A 1 89 ? -14.530 3.016 6.288 1.00 88.25 89 ALA A CA 1
ATOM 720 C C . ALA A 1 89 ? -14.690 2.161 7.553 1.00 88.25 89 ALA A C 1
ATOM 722 O O . ALA A 1 89 ? -14.320 2.533 8.675 1.00 88.25 89 ALA A O 1
ATOM 723 N N . SER A 1 90 ? -15.199 0.956 7.330 1.00 90.56 90 SER A N 1
ATOM 724 C CA . SER A 1 90 ? -15.375 -0.077 8.344 1.00 90.56 90 SER A CA 1
ATOM 725 C C . SER A 1 90 ? -14.416 -1.229 8.082 1.00 90.56 90 SER A C 1
ATOM 727 O O . SER A 1 90 ? -13.990 -1.464 6.952 1.00 90.56 90 SER A O 1
ATOM 729 N N . CYS A 1 91 ? -14.029 -1.937 9.137 1.00 90.56 91 CYS A N 1
ATOM 730 C CA . CYS A 1 91 ? -13.178 -3.103 8.991 1.00 90.56 91 CYS A CA 1
ATOM 731 C C . CYS A 1 91 ? -13.920 -4.198 8.230 1.00 90.56 91 CYS A C 1
ATOM 733 O O . CYS A 1 91 ? -15.027 -4.564 8.601 1.00 90.56 91 CYS A O 1
ATOM 735 N N . GLU A 1 92 ? -13.280 -4.791 7.233 1.00 88.94 92 GLU A N 1
ATOM 736 C CA . GLU A 1 92 ? -13.917 -5.834 6.424 1.00 88.94 92 GLU A CA 1
ATOM 737 C C . GLU A 1 92 ? -14.186 -7.142 7.180 1.00 88.94 92 GLU A C 1
ATOM 739 O O . GLU A 1 92 ? -14.930 -7.980 6.691 1.00 88.94 92 GLU A O 1
ATOM 744 N N . ASP A 1 93 ? -13.546 -7.351 8.335 1.00 90.25 93 ASP A N 1
ATOM 745 C CA . ASP A 1 93 ? -13.746 -8.556 9.154 1.00 90.25 93 ASP A CA 1
ATOM 746 C C . ASP A 1 93 ? -14.867 -8.377 10.168 1.00 90.25 93 ASP A C 1
ATOM 748 O O . ASP A 1 93 ? -15.839 -9.120 10.194 1.00 90.25 93 ASP A O 1
ATOM 752 N N . CYS A 1 94 ? -14.706 -7.380 11.040 1.00 90.38 94 CYS A N 1
ATOM 753 C CA . CYS A 1 94 ? -15.567 -7.199 12.200 1.00 90.38 94 CYS A CA 1
ATOM 754 C C . CYS A 1 94 ? -16.592 -6.079 12.011 1.00 90.38 94 CYS A C 1
ATOM 756 O O . CYS A 1 94 ? -17.345 -5.794 12.939 1.00 90.38 94 CYS A O 1
ATOM 758 N N . LEU A 1 95 ? -16.590 -5.417 10.846 1.00 91.69 95 LEU A N 1
ATOM 759 C CA . LEU A 1 95 ? -17.484 -4.313 10.472 1.00 91.69 95 LEU A CA 1
ATOM 760 C C . LEU A 1 95 ? -17.422 -3.096 11.407 1.00 91.69 95 LEU A C 1
ATOM 762 O O . LEU A 1 95 ? -18.215 -2.169 11.284 1.00 91.69 95 LEU A O 1
ATOM 766 N N . GLN A 1 96 ? -16.455 -3.064 12.326 1.00 89.44 96 GLN A N 1
ATOM 767 C CA . GLN A 1 96 ? -16.264 -1.945 13.238 1.00 89.44 96 GLN A CA 1
ATOM 768 C C . GLN A 1 96 ? -15.628 -0.755 12.507 1.00 89.44 96 GLN A C 1
ATOM 770 O O . GLN A 1 96 ? -14.736 -0.965 11.677 1.00 89.44 96 GLN A O 1
ATOM 775 N N . PRO A 1 97 ? -16.014 0.492 12.830 1.00 88.25 97 PRO A N 1
ATOM 776 C CA . PRO A 1 97 ? -15.422 1.680 12.226 1.00 88.25 97 PRO A CA 1
ATOM 777 C C . PRO A 1 97 ? -13.902 1.721 12.422 1.00 88.25 97 PRO A C 1
ATOM 779 O O . PRO A 1 97 ? -13.398 1.574 13.541 1.00 88.25 97 PRO A O 1
ATOM 782 N N . LEU A 1 98 ? -13.154 1.967 11.344 1.00 86.81 98 LEU A N 1
ATOM 783 C CA . LEU A 1 98 ? -11.688 2.054 11.407 1.00 86.81 98 LEU A CA 1
ATOM 784 C C . LEU A 1 98 ? -11.216 3.331 12.107 1.00 86.81 98 LEU A C 1
ATOM 786 O O . LEU A 1 98 ? -10.147 3.353 12.731 1.00 86.81 98 LEU A O 1
ATOM 790 N N . LEU A 1 99 ? -12.042 4.375 12.060 1.00 84.44 99 LEU A N 1
ATOM 791 C CA . LEU A 1 99 ? -11.891 5.577 12.856 1.00 84.44 99 LEU A CA 1
ATOM 792 C C . LEU A 1 99 ? -13.026 5.640 13.882 1.00 84.44 99 LEU A C 1
ATOM 794 O O . LEU A 1 99 ? -14.194 5.801 13.535 1.00 84.44 99 LEU A O 1
ATOM 798 N N . LYS A 1 100 ? -12.690 5.555 15.175 1.00 68.56 100 LYS A N 1
ATOM 799 C CA . LYS A 1 100 ? -13.655 5.886 16.228 1.00 68.56 100 LYS A CA 1
ATOM 800 C C . LYS A 1 100 ? -13.936 7.382 16.116 1.00 68.56 100 LYS A C 1
ATOM 802 O O . LYS A 1 100 ? -13.082 8.182 16.499 1.00 68.56 100 LYS A O 1
ATOM 807 N N . ARG A 1 101 ? -15.107 7.765 15.593 1.00 59.97 101 ARG A N 1
ATOM 808 C CA . ARG A 1 101 ? -15.613 9.130 15.765 1.00 59.97 101 ARG A CA 1
ATOM 809 C C . ARG A 1 101 ? -15.673 9.353 17.271 1.00 59.97 101 ARG A C 1
ATOM 811 O O . ARG A 1 101 ? -16.476 8.719 17.954 1.00 59.97 101 ARG A O 1
ATOM 818 N N . GLN A 1 102 ? -14.800 10.205 17.807 1.00 53.00 102 GLN A N 1
ATOM 819 C CA . GLN A 1 102 ? -15.070 10.782 19.113 1.00 53.00 102 GLN A CA 1
ATOM 820 C C . GLN A 1 102 ? -16.321 11.623 18.912 1.00 53.00 102 GLN A C 1
ATOM 822 O O . GLN A 1 102 ? -16.260 12.768 18.474 1.00 53.00 102 GLN A O 1
ATOM 827 N N . VAL A 1 103 ? -17.477 11.020 19.175 1.00 49.09 103 VAL A N 1
ATOM 828 C CA . VAL A 1 103 ? -18.669 11.783 19.484 1.00 49.09 103 VAL A CA 1
ATOM 829 C C . VAL A 1 103 ? -18.276 12.511 20.757 1.00 49.09 103 VAL A C 1
ATOM 831 O O . VAL A 1 103 ? -18.365 11.956 21.851 1.00 49.09 103 VAL A O 1
ATOM 834 N N . GLN A 1 104 ? -17.767 13.738 20.621 1.00 46.16 104 GLN A N 1
ATOM 835 C CA . GLN A 1 104 ? -17.950 14.714 21.672 1.00 46.16 104 GLN A CA 1
ATOM 836 C C . GLN A 1 104 ? -19.459 14.751 21.839 1.00 46.16 104 GLN A C 1
ATOM 838 O O . GLN A 1 104 ? -20.175 15.394 21.069 1.00 46.16 104 GLN A O 1
ATOM 843 N N . LYS A 1 105 ? -19.961 13.963 22.792 1.00 43.16 105 LYS A N 1
ATOM 844 C CA . LYS A 1 105 ? -21.250 14.224 23.388 1.00 43.16 105 LYS A CA 1
ATOM 845 C C . LYS A 1 105 ? -21.075 15.638 23.913 1.00 43.16 105 LYS A C 1
ATOM 847 O O . LYS A 1 105 ? -20.524 15.836 24.989 1.00 43.16 105 LYS A O 1
ATOM 852 N N . LYS A 1 106 ? -21.479 16.628 23.115 1.00 41.19 106 LYS A N 1
ATOM 853 C CA . LYS A 1 106 ? -21.954 17.894 23.638 1.00 41.19 106 LYS A CA 1
ATOM 854 C C . LYS A 1 106 ? -23.160 17.494 24.472 1.00 41.19 106 LYS A C 1
ATOM 856 O O . LYS A 1 106 ? -24.290 17.502 23.999 1.00 41.19 106 LYS A O 1
ATOM 861 N N . THR A 1 107 ? -22.901 17.016 25.685 1.00 39.91 107 THR A N 1
ATOM 862 C CA . THR A 1 107 ? -23.844 17.130 26.775 1.00 39.91 107 THR A CA 1
ATOM 863 C C . THR A 1 107 ? -24.135 18.612 26.824 1.00 3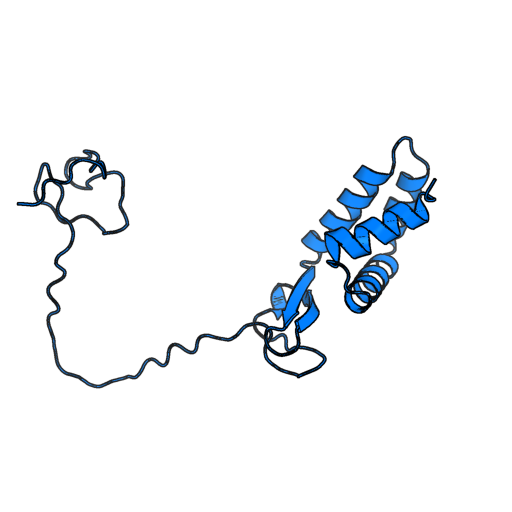9.91 107 THR A C 1
ATOM 865 O O . THR A 1 107 ? -23.332 19.407 27.298 1.00 39.91 107 THR A O 1
ATOM 868 N N . VAL A 1 108 ? -25.263 18.982 26.225 1.00 44.09 108 VAL A N 1
ATOM 869 C CA . VAL A 1 108 ? -25.951 20.230 26.504 1.00 44.09 108 VAL A CA 1
ATOM 870 C C . VAL A 1 108 ? -26.447 20.080 27.940 1.00 44.09 108 VAL A C 1
ATOM 872 O O . VAL A 1 108 ? -27.616 19.822 28.200 1.00 44.09 108 VAL A O 1
ATOM 875 N N . SER A 1 109 ? -25.519 20.111 28.892 1.00 39.53 109 SER A N 1
ATOM 876 C CA . SER A 1 109 ? -25.843 20.337 30.283 1.00 39.53 109 SER A CA 1
ATOM 877 C C . SER A 1 109 ? -26.156 21.819 30.373 1.00 39.53 109 SER A C 1
ATOM 879 O O . SER A 1 109 ? -25.258 22.658 30.380 1.00 39.53 109 SER A O 1
ATOM 881 N N . PHE A 1 110 ? -27.454 22.117 30.374 1.00 43.09 110 PHE A N 1
ATOM 882 C CA . PHE A 1 110 ? -28.020 23.342 30.919 1.00 43.09 110 PHE A CA 1
ATOM 883 C C . PHE A 1 110 ? -27.521 23.486 32.365 1.00 43.09 110 PHE A C 1
ATOM 885 O O . PHE A 1 110 ? -28.172 23.058 33.312 1.00 43.09 110 PHE A O 1
ATOM 892 N N . HIS A 1 111 ? -26.334 24.051 32.544 1.00 39.75 111 HIS A N 1
ATOM 893 C CA . HIS A 1 111 ? -25.852 24.483 33.840 1.00 39.75 111 HIS A CA 1
ATOM 894 C C . HIS A 1 111 ? -25.338 25.907 33.704 1.00 39.75 111 HIS A C 1
ATOM 896 O O . HIS A 1 111 ? -24.340 26.172 33.046 1.00 39.75 111 HIS A O 1
ATOM 902 N N . LYS A 1 112 ? -26.158 26.794 34.279 1.00 40.34 112 LYS A N 1
ATOM 903 C CA . LYS A 1 112 ? -25.838 28.071 34.915 1.00 40.34 112 LYS A CA 1
ATOM 904 C C . LYS A 1 112 ? -24.411 28.564 34.700 1.00 40.34 112 LYS A C 1
ATOM 906 O O . LYS A 1 112 ? -23.472 27.939 35.173 1.00 40.34 112 LYS A O 1
ATOM 911 N N . GLU A 1 113 ? -24.332 29.745 34.092 1.00 44.06 113 GLU A N 1
ATOM 912 C CA . GLU A 1 113 ? -23.402 30.827 34.427 1.00 44.06 113 GLU A CA 1
ATOM 913 C C . GLU A 1 113 ? -22.396 30.479 35.533 1.00 44.06 113 GLU A C 1
ATOM 915 O O . GLU A 1 113 ? -22.608 30.751 36.713 1.00 44.06 113 GLU A O 1
ATOM 920 N N . SER A 1 114 ? -21.270 29.901 35.138 1.00 40.38 114 SER A N 1
ATOM 921 C CA . SER A 1 114 ? -20.040 30.013 35.899 1.00 40.38 114 SER A CA 1
ATOM 922 C C . SER A 1 114 ? -19.060 30.776 35.026 1.00 40.38 114 SER A C 1
ATOM 924 O O . SER A 1 114 ? -18.544 30.256 34.037 1.00 40.38 114 SER A O 1
ATOM 926 N N . GLN A 1 115 ? -18.845 32.041 35.386 1.00 42.00 115 GLN A N 1
ATOM 927 C CA . GLN A 1 115 ? -17.629 32.775 35.063 1.00 42.00 115 GLN A CA 1
ATOM 928 C C . GLN A 1 115 ? -16.441 31.944 35.565 1.00 42.00 115 GLN A C 1
ATOM 930 O O . GLN A 1 115 ? -16.006 32.087 36.705 1.00 42.00 115 GLN A O 1
ATOM 935 N N . GLU A 1 116 ? -15.939 31.026 34.745 1.00 42.22 116 GLU A N 1
ATOM 936 C CA . GLU A 1 116 ? -14.653 30.404 35.017 1.00 42.22 116 GLU A CA 1
ATOM 937 C C . GLU A 1 116 ? -13.582 31.456 34.745 1.00 42.22 116 GLU A C 1
ATOM 939 O O . GLU A 1 116 ? -13.328 31.855 33.606 1.00 42.22 116 GLU A O 1
ATOM 944 N N . ASN A 1 117 ? -13.007 31.946 35.843 1.00 45.56 117 ASN A N 1
ATOM 945 C CA . ASN A 1 117 ? -11.771 32.704 35.888 1.00 45.56 117 ASN A CA 1
ATOM 946 C C . ASN A 1 117 ? -10.718 31.997 35.028 1.00 45.56 117 ASN A C 1
ATOM 948 O O . ASN A 1 117 ? -10.035 31.081 35.481 1.00 45.56 117 ASN A O 1
ATOM 952 N N . TYR A 1 118 ? -10.571 32.439 33.780 1.00 48.09 118 TYR A N 1
ATOM 953 C CA . TYR A 1 118 ? -9.387 32.150 32.991 1.00 48.09 118 TYR A CA 1
ATOM 954 C C . TYR A 1 118 ? -8.213 32.817 33.714 1.00 48.09 118 TYR A C 1
ATOM 956 O O . TYR A 1 118 ? -7.919 33.996 33.500 1.00 48.09 118 TYR A O 1
ATOM 964 N N . GLU A 1 119 ? -7.518 32.067 34.568 1.00 55.00 119 GLU A N 1
ATOM 965 C CA . GLU A 1 119 ? -6.164 32.402 35.010 1.00 55.00 119 GLU A CA 1
ATOM 966 C C . GLU A 1 119 ? -5.216 32.228 33.813 1.00 55.00 119 GLU A C 1
ATOM 968 O O . GLU A 1 119 ? -4.387 31.324 33.726 1.00 55.00 119 GLU A O 1
ATOM 973 N N . GLY A 1 120 ? -5.403 33.078 32.801 1.00 59.69 120 GLY A N 1
ATOM 974 C CA . GLY A 1 120 ? -4.542 33.149 31.637 1.00 59.69 120 GLY A CA 1
ATOM 975 C C . GLY A 1 120 ? -3.137 33.530 32.081 1.00 59.69 120 GLY A C 1
ATOM 976 O O . GLY A 1 120 ? -2.956 34.466 32.866 1.00 59.69 120 GLY A O 1
ATOM 977 N N . LYS A 1 121 ? -2.132 32.817 31.561 1.00 64.50 121 LYS A N 1
ATOM 978 C CA . LYS A 1 121 ? -0.723 33.185 31.737 1.00 64.50 121 LYS A CA 1
ATOM 979 C C . LYS A 1 121 ? -0.555 34.668 31.400 1.00 64.50 121 LYS A C 1
ATOM 981 O O . LYS A 1 121 ? -1.128 35.152 30.426 1.00 64.50 121 LYS A O 1
ATOM 986 N N . LYS A 1 122 ? 0.224 35.399 32.194 1.00 74.31 122 LYS A N 1
ATOM 987 C CA . LYS A 1 122 ? 0.548 36.809 31.944 1.00 74.31 122 LYS A CA 1
ATOM 988 C C . LYS A 1 122 ? 1.996 36.923 31.481 1.00 74.31 122 LYS A C 1
ATOM 990 O O . LYS A 1 122 ? 2.853 36.158 31.911 1.00 74.31 122 LYS A O 1
ATOM 995 N N . CYS A 1 123 ? 2.269 37.873 30.596 1.00 73.81 123 CYS A N 1
ATOM 996 C CA . CYS A 1 123 ? 3.625 38.235 30.204 1.00 73.81 123 CYS A CA 1
ATOM 997 C C . CYS A 1 123 ? 4.420 38.697 31.432 1.00 73.81 123 CYS A C 1
ATOM 999 O O . CYS A 1 123 ? 3.947 39.568 32.163 1.00 73.81 123 CYS A O 1
ATOM 1001 N N . ILE A 1 124 ? 5.639 38.184 31.615 1.00 72.50 124 ILE A N 1
ATOM 1002 C CA . ILE A 1 124 ? 6.482 38.533 32.773 1.00 72.50 124 ILE A CA 1
ATOM 1003 C C . ILE A 1 124 ? 6.942 39.999 32.761 1.00 72.50 124 ILE A C 1
ATOM 1005 O O . ILE A 1 124 ? 7.246 40.555 33.808 1.00 72.50 124 ILE A O 1
ATOM 1009 N N . TYR A 1 125 ? 6.967 40.638 31.588 1.00 76.50 125 TYR A N 1
ATOM 1010 C CA . TYR A 1 125 ? 7.452 42.012 31.431 1.00 76.50 125 TYR A CA 1
ATOM 1011 C C . TYR A 1 125 ? 6.354 43.066 31.585 1.00 76.50 125 TYR A C 1
ATOM 1013 O O . TYR A 1 125 ? 6.601 44.143 32.113 1.00 76.50 125 TYR A O 1
ATOM 1021 N N . CYS A 1 126 ? 5.143 42.791 31.089 1.00 77.75 126 CYS A N 1
ATOM 1022 C CA . CYS A 1 126 ? 4.074 43.796 31.014 1.00 77.75 126 CYS A CA 1
ATOM 1023 C C . CYS A 1 126 ? 2.745 43.347 31.635 1.00 77.75 126 CYS A C 1
ATOM 1025 O O . CYS A 1 126 ? 1.738 44.040 31.486 1.00 77.75 126 CYS A O 1
ATOM 1027 N N . GLY A 1 127 ? 2.703 42.159 32.249 1.00 69.69 127 GLY A N 1
ATOM 1028 C CA . GLY A 1 127 ? 1.526 41.615 32.935 1.00 69.69 127 GLY A CA 1
ATOM 1029 C C . GLY A 1 127 ? 0.316 41.341 32.036 1.00 69.69 127 GLY A C 1
ATOM 1030 O O . GLY A 1 127 ? -0.754 41.000 32.531 1.00 69.69 127 GLY A O 1
ATOM 1031 N N . SER A 1 128 ? 0.454 41.509 30.718 1.00 76.06 128 SER A N 1
ATOM 1032 C CA . SER A 1 128 ? -0.656 41.356 29.775 1.00 76.06 128 SER A CA 1
ATOM 1033 C C . SER A 1 128 ? -0.956 39.873 29.531 1.00 76.06 128 SER A C 1
ATOM 1035 O O . SER A 1 128 ? -0.012 39.081 29.526 1.00 76.06 128 SER A O 1
ATOM 1037 N N . PRO A 1 129 ? -2.224 39.480 29.324 1.00 73.19 129 PRO A N 1
ATOM 1038 C CA . PRO A 1 129 ? -2.586 38.084 29.098 1.00 73.19 129 PRO A CA 1
ATOM 1039 C C . PRO A 1 129 ? -1.891 37.527 27.851 1.00 73.19 129 PRO A C 1
ATOM 1041 O O . PRO A 1 129 ? -1.822 38.197 26.820 1.00 73.19 129 PRO A O 1
ATOM 1044 N N . VAL A 1 130 ? -1.387 36.301 27.940 1.00 69.88 130 VAL A N 1
ATOM 1045 C CA . VAL A 1 130 ? -0.784 35.556 26.833 1.00 69.88 130 VAL A CA 1
ATOM 1046 C C . VAL A 1 130 ? -1.475 34.206 26.684 1.00 69.88 130 VAL A C 1
ATOM 1048 O O . VAL A 1 130 ? -1.884 33.582 27.665 1.00 69.88 130 VAL A O 1
ATOM 1051 N N . ALA A 1 131 ? -1.632 33.758 25.439 1.00 66.25 131 ALA A N 1
ATOM 1052 C CA . ALA A 1 131 ? -2.288 32.491 25.169 1.00 66.25 131 ALA A CA 1
ATOM 1053 C C . ALA A 1 131 ? -1.429 31.331 25.712 1.00 66.25 131 ALA A C 1
ATOM 1055 O O . ALA A 1 131 ? -0.203 31.357 25.588 1.00 66.25 131 ALA A O 1
ATOM 1056 N N . PRO A 1 132 ? -2.036 30.276 26.282 1.00 60.44 132 PRO A N 1
ATOM 1057 C CA . PRO A 1 132 ? -1.294 29.187 26.924 1.00 60.44 132 PRO A CA 1
ATOM 1058 C C . PRO A 1 132 ? -0.388 28.398 25.963 1.00 60.44 132 PRO A C 1
ATOM 1060 O O . PRO A 1 132 ? 0.550 27.747 26.420 1.00 60.44 132 PRO A O 1
ATOM 1063 N N . PHE A 1 133 ? -0.639 28.503 24.654 1.00 57.91 133 PHE A N 1
ATOM 1064 C CA . PHE A 1 133 ? 0.147 27.931 23.557 1.00 57.91 133 PHE A CA 1
ATOM 1065 C C . PHE A 1 133 ? 1.018 28.962 22.807 1.00 57.91 133 PHE A C 1
ATOM 1067 O O . PHE A 1 133 ? 1.790 28.569 21.933 1.00 57.91 133 PHE A O 1
ATOM 1074 N N . SER A 1 134 ? 0.956 30.266 23.132 1.00 52.06 134 SER A N 1
ATOM 1075 C CA . SER A 1 134 ? 1.838 31.278 22.522 1.00 52.06 134 SER A CA 1
ATOM 1076 C C . SER A 1 134 ? 3.205 31.264 23.207 1.00 52.06 134 SER A C 1
ATOM 1078 O O . SER A 1 134 ? 3.555 32.155 23.981 1.00 52.06 134 SER A O 1
ATOM 1080 N N . ASN A 1 135 ? 3.980 30.219 22.946 1.00 56.19 135 ASN A N 1
ATOM 1081 C CA . ASN A 1 135 ? 5.262 29.971 23.602 1.00 56.19 135 ASN A CA 1
ATOM 1082 C C . ASN A 1 135 ? 6.400 30.926 23.214 1.00 56.19 135 ASN A C 1
ATOM 1084 O O . ASN A 1 135 ? 7.530 30.643 23.595 1.00 56.19 135 ASN A O 1
ATOM 1088 N N . MET A 1 136 ? 6.186 32.015 22.463 1.00 60.47 136 MET A N 1
ATOM 1089 C CA . MET A 1 136 ? 7.346 32.772 21.966 1.00 60.47 136 MET A CA 1
ATOM 1090 C C . MET A 1 136 ? 7.282 34.297 21.983 1.00 60.47 136 MET A C 1
ATOM 1092 O O . MET A 1 136 ? 8.355 34.875 22.086 1.00 60.47 136 MET A O 1
ATOM 1096 N N . VAL A 1 137 ? 6.132 34.986 21.946 1.00 69.12 137 VAL A N 1
ATOM 1097 C CA . VAL A 1 137 ? 6.138 36.468 21.891 1.00 69.12 137 VAL A CA 1
ATOM 1098 C C . VAL A 1 137 ? 4.894 37.080 22.544 1.00 69.12 137 VAL A C 1
ATOM 1100 O O . VAL A 1 137 ? 3.770 36.691 22.235 1.00 69.12 137 VAL A O 1
ATOM 1103 N N . CYS A 1 138 ? 5.079 38.056 23.440 1.00 75.56 138 CYS A N 1
ATOM 1104 C CA . CYS A 1 138 ? 3.985 38.866 23.981 1.00 75.56 138 CYS A CA 1
ATOM 1105 C C . CYS A 1 138 ? 3.403 39.791 22.893 1.00 75.56 138 CYS A C 1
ATOM 1107 O O . CYS A 1 138 ? 4.161 40.567 22.314 1.00 75.56 138 CYS A O 1
ATOM 1109 N N . PRO A 1 139 ? 2.076 39.829 22.671 1.00 70.25 139 PRO A N 1
ATOM 1110 C CA . PRO A 1 139 ? 1.476 40.665 21.625 1.00 70.25 139 PRO A CA 1
ATOM 1111 C C . PRO A 1 139 ? 1.570 42.174 21.902 1.00 70.25 139 PRO A C 1
ATOM 1113 O O . PRO A 1 139 ? 1.331 42.978 21.009 1.00 70.25 139 PRO A O 1
ATOM 1116 N N . ARG A 1 140 ? 1.886 42.576 23.142 1.00 76.50 140 ARG A N 1
ATOM 1117 C CA . ARG A 1 140 ? 1.946 43.990 23.542 1.00 76.50 140 ARG A CA 1
ATOM 1118 C C . ARG A 1 140 ? 3.359 44.563 23.531 1.00 76.50 140 ARG A C 1
ATOM 1120 O O . ARG A 1 140 ? 3.558 45.669 23.048 1.00 76.50 140 ARG A O 1
ATOM 1127 N N . CYS A 1 141 ? 4.321 43.847 24.110 1.00 79.50 141 CYS A N 1
ATOM 1128 C CA . CYS A 1 141 ? 5.704 44.322 24.231 1.00 79.50 141 CYS A CA 1
ATOM 1129 C C . CYS A 1 141 ? 6.684 43.597 23.303 1.00 79.50 141 CYS A C 1
ATOM 1131 O O . CYS A 1 141 ? 7.863 43.932 23.311 1.00 79.50 141 CYS A O 1
ATOM 1133 N N . TYR A 1 142 ? 6.218 42.598 22.545 1.00 75.06 142 TYR A N 1
ATOM 1134 C CA . TYR A 1 142 ? 7.013 41.795 21.611 1.00 75.06 142 TYR A CA 1
ATOM 1135 C C . TYR A 1 142 ? 8.231 41.085 22.228 1.00 75.06 142 TYR A C 1
ATOM 1137 O O . TYR A 1 142 ? 9.072 40.551 21.512 1.00 75.06 142 TYR A O 1
ATOM 1145 N N . GLN A 1 143 ? 8.303 41.016 23.560 1.00 71.19 143 GLN A N 1
ATOM 1146 C CA . GLN A 1 143 ? 9.322 40.258 24.277 1.00 71.19 143 GLN A CA 1
ATOM 1147 C C . GLN A 1 143 ? 8.954 38.778 24.344 1.00 71.19 143 GLN A C 1
ATOM 1149 O O . GLN A 1 143 ? 7.774 38.416 24.445 1.00 71.19 143 GLN A O 1
ATOM 1154 N N . SER A 1 144 ? 9.973 37.922 24.310 1.00 70.75 144 SER A N 1
ATOM 1155 C CA . SER A 1 144 ? 9.791 36.478 24.386 1.00 70.75 144 SER A CA 1
ATOM 1156 C C . SER A 1 144 ? 9.622 36.018 25.832 1.00 70.75 144 SER A C 1
ATOM 1158 O O . SER A 1 144 ? 10.450 36.280 26.701 1.00 70.75 144 SER A O 1
ATOM 1160 N N . ASN A 1 145 ? 8.521 35.317 26.109 1.00 63.03 145 ASN A N 1
ATOM 1161 C CA . ASN A 1 145 ? 8.315 34.667 27.401 1.00 63.03 145 ASN A CA 1
ATOM 1162 C C . ASN A 1 145 ? 9.044 33.317 27.363 1.00 63.03 145 ASN A C 1
ATOM 1164 O O . ASN A 1 145 ? 8.459 32.309 26.974 1.00 63.03 145 ASN A O 1
ATOM 1168 N N . SER A 1 146 ? 10.342 33.299 27.684 1.00 58.38 146 SER A N 1
ATOM 1169 C CA . SER A 1 146 ? 11.101 32.044 27.720 1.00 58.38 146 SER A CA 1
ATOM 1170 C C . SER A 1 146 ? 10.556 31.122 28.823 1.00 58.38 146 SER A C 1
ATOM 1172 O O . SER A 1 146 ? 10.353 31.555 29.957 1.00 58.38 146 SER A O 1
ATOM 1174 N N . LEU A 1 147 ? 10.337 29.843 28.507 1.00 52.97 147 LEU A N 1
ATOM 1175 C CA . LEU A 1 147 ? 9.792 28.826 29.422 1.00 52.97 147 LEU A CA 1
ATOM 1176 C C . LEU A 1 147 ? 10.714 28.472 30.613 1.00 52.97 147 LEU A C 1
ATOM 1178 O O . LEU A 1 147 ? 10.341 27.639 31.433 1.00 52.97 147 LEU A O 1
ATOM 1182 N N . TYR A 1 148 ? 11.899 29.085 30.724 1.00 47.94 148 TYR A N 1
ATOM 1183 C CA . TYR A 1 148 ? 12.921 28.720 31.713 1.00 47.94 148 TYR A CA 1
ATOM 1184 C C . TYR A 1 148 ? 13.008 29.632 32.943 1.00 47.94 148 TYR A C 1
ATOM 1186 O O . TYR A 1 148 ? 13.748 29.314 33.870 1.00 47.94 148 TYR A O 1
ATOM 1194 N N . SER A 1 149 ? 12.240 30.719 33.032 1.00 41.00 149 SER A N 1
ATOM 1195 C CA . SER A 1 149 ? 12.176 31.522 34.262 1.00 41.00 149 SER A CA 1
ATOM 1196 C C . SER A 1 149 ? 10.989 31.105 35.131 1.00 41.00 149 SER A C 1
ATOM 1198 O O . SER A 1 149 ? 10.044 31.866 35.332 1.00 41.00 149 SER A O 1
ATOM 1200 N N . ILE A 1 150 ? 11.027 29.872 35.635 1.00 38.00 150 ILE A N 1
ATOM 1201 C CA . ILE A 1 150 ? 10.166 29.446 36.738 1.00 38.00 150 ILE A CA 1
ATOM 1202 C C . ILE A 1 150 ? 10.778 30.013 38.025 1.00 38.00 150 ILE A C 1
ATOM 1204 O O . ILE A 1 150 ? 11.824 29.552 38.476 1.00 38.00 150 ILE A O 1
ATOM 1208 N N . ARG A 1 151 ? 10.127 31.007 38.633 1.00 34.91 151 ARG A N 1
ATOM 1209 C CA . ARG A 1 151 ? 10.183 31.191 40.087 1.00 34.91 151 ARG A CA 1
ATOM 1210 C C . ARG A 1 151 ? 8.816 30.801 40.621 1.00 34.91 151 ARG A C 1
ATOM 1212 O O . ARG A 1 151 ? 7.833 31.474 40.332 1.00 34.91 151 ARG A O 1
ATOM 1219 N N . PHE A 1 152 ? 8.769 29.688 41.345 1.00 38.09 152 PHE A N 1
ATOM 1220 C CA . PHE A 1 152 ? 7.673 29.428 42.265 1.00 38.09 152 PHE A CA 1
ATOM 1221 C C . PHE A 1 152 ? 7.879 30.350 43.463 1.00 38.09 152 PHE A C 1
ATOM 1223 O O . PHE A 1 152 ? 8.859 30.197 44.192 1.00 38.09 152 PHE A O 1
ATOM 1230 N N . THR A 1 153 ? 6.985 31.314 43.624 1.00 40.06 153 THR A N 1
ATOM 1231 C CA . THR A 1 153 ? 6.731 32.022 44.881 1.00 40.06 153 THR A CA 1
ATOM 1232 C C . THR A 1 153 ? 5.247 32.277 44.958 1.00 40.06 153 THR A C 1
ATOM 1234 O O . THR A 1 153 ? 4.735 32.828 43.956 1.00 40.06 153 THR A O 1
#

pLDDT: mean 78.09, std 18.3, range [34.91, 95.62]